Protein AF-A0A9N7RAR2-F1 (afdb_monomer)

Foldseek 3Di:
DQPDPVVCVVPPPDHDDDPVNQVVVCVVVVPPDGDDADPVVRRCVVVVVVVVVCCVVPPDDPPPPPPPPPPDDDDD

InterPro domains:
  IPR001806 Small GTPase [SM00174] (1-59)
  IPR003578 Small GTPase Rho [PTHR24072] (1-73)
  IPR027417 P-loop containing nucleoside triphosphate hydrolase [G3DSA:3.40.50.300] (1-72)
  IPR027417 P-loop containing nucleoside triphosphate hydrolase [SSF52540] (13-64)

pLDDT: mean 85.99, std 14.75, range [50.34, 98.12]

Organism: Striga hermonthica (NCBI:txid68872)

Sequence (76 aa):
LRDDKQFFLDHPGAVPITAAQGEELRKLIGAPSYIECSSKTQENVKAVFDAAIKVVLQPPKQKKKKGKAQKACSIL

Mean predicted aligned error: 9.41 Å

Radius of gyration: 21.04 Å; Cα contacts (8 Å, |Δi|>4): 31; chains: 1; bounding box: 60×22×55 Å

Secondary structure (DSSP, 8-state):
--S-HHHHHHSTT--PPPHHHHHHHHHHHT-S-----BTTTTBTHHHHHHHHHHHHHS------------------

Structure (mmCIF, N/CA/C/O backbone):
data_AF-A0A9N7RAR2-F1
#
_entry.id   AF-A0A9N7RAR2-F1
#
loop_
_atom_site.group_PDB
_atom_site.id
_atom_site.type_symbol
_atom_site.label_atom_id
_atom_site.label_alt_id
_atom_site.label_comp_id
_atom_site.label_asym_id
_atom_site.label_entity_id
_atom_site.label_seq_id
_atom_site.pdbx_PDB_ins_code
_atom_site.Cartn_x
_atom_site.Cartn_y
_atom_site.Cartn_z
_atom_site.occupancy
_atom_site.B_iso_or_equiv
_atom_site.auth_seq_id
_atom_site.auth_comp_id
_atom_site.auth_asym_id
_atom_site.auth_atom_id
_atom_site.pdbx_PDB_model_num
ATOM 1 N N . LEU A 1 1 ? 8.090 -10.599 -10.649 1.00 64.00 1 LEU A N 1
ATOM 2 C CA . LEU A 1 1 ? 6.644 -10.647 -10.369 1.00 64.00 1 LEU A CA 1
ATOM 3 C C . LEU A 1 1 ? 5.955 -9.273 -10.371 1.00 64.00 1 LEU A C 1
ATOM 5 O O . LEU A 1 1 ? 4.770 -9.244 -10.646 1.00 64.00 1 LEU A O 1
ATOM 9 N N . ARG A 1 2 ? 6.641 -8.133 -10.174 1.00 73.50 2 ARG A N 1
ATOM 10 C CA . ARG A 1 2 ? 6.104 -6.817 -10.602 1.00 73.50 2 ARG A CA 1
ATOM 11 C C . ARG A 1 2 ? 6.838 -6.253 -11.825 1.00 73.50 2 ARG A C 1
ATOM 13 O O . ARG A 1 2 ? 6.187 -5.787 -12.744 1.00 73.50 2 ARG A O 1
ATOM 20 N N . ASP A 1 3 ? 8.158 -6.446 -11.879 1.00 76.69 3 ASP A N 1
ATOM 21 C CA . ASP A 1 3 ? 9.031 -6.014 -12.992 1.00 76.69 3 ASP A CA 1
ATOM 22 C C . ASP A 1 3 ? 9.596 -7.184 -13.815 1.00 76.69 3 ASP A C 1
ATOM 24 O O . ASP A 1 3 ? 10.605 -7.066 -14.510 1.00 76.69 3 ASP A O 1
ATOM 28 N N . ASP A 1 4 ? 8.990 -8.364 -13.684 1.00 85.06 4 ASP A N 1
ATOM 29 C CA . ASP A 1 4 ? 9.469 -9.549 -14.389 1.00 85.06 4 ASP A CA 1
ATOM 30 C C . ASP A 1 4 ? 8.929 -9.559 -15.811 1.00 85.06 4 ASP A C 1
ATOM 32 O O . ASP A 1 4 ? 7.766 -9.876 -16.047 1.00 85.06 4 ASP A O 1
ATOM 36 N N . LYS A 1 5 ? 9.796 -9.179 -16.749 1.00 85.19 5 LYS A N 1
ATOM 37 C CA . LYS A 1 5 ? 9.457 -9.084 -18.168 1.00 85.19 5 LYS A CA 1
ATOM 38 C C . LYS A 1 5 ? 8.971 -10.414 -18.735 1.00 85.19 5 LYS A C 1
ATOM 40 O O . LYS A 1 5 ? 8.051 -10.395 -19.541 1.00 85.19 5 LYS A O 1
ATOM 45 N N . GLN A 1 6 ? 9.547 -11.539 -18.304 1.00 89.56 6 GLN A N 1
ATOM 46 C CA . GLN A 1 6 ? 9.168 -12.851 -18.825 1.00 89.56 6 GLN A CA 1
ATOM 47 C C . GLN A 1 6 ? 7.720 -13.172 -18.459 1.00 89.56 6 GLN A C 1
ATOM 49 O O . GLN A 1 6 ? 6.936 -13.564 -19.315 1.00 89.56 6 GLN A O 1
ATOM 54 N N . PHE A 1 7 ? 7.331 -12.875 -17.218 1.00 88.56 7 PHE A N 1
ATOM 55 C CA . PHE A 1 7 ? 5.959 -13.073 -16.764 1.00 88.56 7 PHE A CA 1
ATOM 56 C C . PHE A 1 7 ? 4.934 -12.327 -17.636 1.00 88.56 7 PHE A C 1
ATOM 58 O O . PHE A 1 7 ? 3.907 -12.900 -17.979 1.00 88.56 7 PHE A O 1
ATOM 65 N N . PHE A 1 8 ? 5.200 -11.079 -18.035 1.00 89.50 8 PHE A N 1
ATOM 66 C CA . PHE A 1 8 ? 4.265 -10.320 -18.881 1.00 89.50 8 PHE A CA 1
ATOM 67 C C . PHE A 1 8 ? 4.227 -10.792 -20.336 1.00 89.50 8 PHE A C 1
ATOM 69 O O . PHE A 1 8 ? 3.199 -10.636 -20.992 1.00 89.50 8 PHE A O 1
ATOM 76 N N . LEU A 1 9 ? 5.320 -11.369 -20.842 1.00 90.44 9 LEU A N 1
ATOM 77 C CA . LEU A 1 9 ? 5.332 -12.000 -22.164 1.00 90.44 9 LEU A CA 1
ATOM 78 C C . LEU A 1 9 ? 4.466 -13.263 -22.170 1.00 90.44 9 LEU A C 1
ATOM 80 O O . LEU A 1 9 ? 3.686 -13.465 -23.096 1.00 90.44 9 LEU A O 1
ATOM 84 N N . ASP A 1 10 ? 4.560 -14.062 -21.107 1.00 93.62 10 ASP A N 1
ATOM 85 C CA . ASP A 1 10 ? 3.797 -15.304 -20.962 1.00 93.62 10 ASP A CA 1
ATOM 86 C C . ASP A 1 10 ? 2.311 -15.045 -20.630 1.00 93.62 10 ASP A C 1
ATOM 88 O O . ASP A 1 10 ? 1.464 -15.910 -20.850 1.00 93.62 10 ASP A O 1
ATOM 92 N N . HIS A 1 11 ? 1.973 -13.844 -20.138 1.00 90.31 11 HIS A N 1
ATOM 93 C CA . HIS A 1 11 ? 0.614 -13.451 -19.740 1.00 90.31 11 HIS A CA 1
ATOM 94 C C . HIS A 1 11 ? 0.195 -12.112 -20.383 1.00 90.31 11 HIS A C 1
ATOM 96 O O . HIS A 1 11 ? 0.183 -11.069 -19.716 1.00 90.31 11 HIS A O 1
ATOM 102 N N . PRO A 1 12 ? -0.190 -12.118 -21.674 1.00 88.88 12 PRO A N 1
ATOM 103 C CA . PRO A 1 12 ? -0.614 -10.913 -22.379 1.00 88.88 12 PRO A CA 1
ATOM 104 C C . PRO A 1 12 ? -1.816 -10.245 -21.698 1.00 88.88 12 PRO A C 1
ATOM 106 O O . PRO A 1 12 ? -2.826 -10.885 -21.415 1.00 88.88 12 PRO A O 1
ATOM 109 N N . GLY A 1 13 ? -1.713 -8.939 -21.442 1.00 87.19 13 GLY A N 1
ATOM 110 C CA . GLY A 1 13 ? -2.765 -8.150 -20.790 1.00 87.19 13 GLY A CA 1
ATOM 111 C C . GLY A 1 13 ? -2.709 -8.134 -19.259 1.00 87.19 13 GLY A C 1
ATOM 112 O O . GLY A 1 13 ? -3.450 -7.370 -18.640 1.00 87.19 13 GLY A O 1
ATOM 113 N N . ALA A 1 14 ? -1.816 -8.906 -18.631 1.00 90.81 14 ALA A N 1
ATOM 114 C CA . ALA A 1 14 ? -1.551 -8.761 -17.205 1.00 90.81 14 ALA A CA 1
ATOM 115 C C . ALA A 1 14 ? -0.897 -7.399 -16.923 1.00 90.81 14 ALA A C 1
ATOM 117 O O . ALA A 1 14 ? 0.089 -7.024 -17.556 1.00 90.81 14 ALA A O 1
ATOM 118 N N . VAL A 1 15 ? -1.432 -6.668 -15.945 1.00 89.88 15 VAL A N 1
ATOM 119 C CA . VAL A 1 15 ? -0.892 -5.377 -15.502 1.00 89.88 15 VAL A CA 1
ATOM 120 C C . VAL A 1 15 ? -0.635 -5.402 -13.994 1.00 89.88 15 VAL A C 1
ATOM 122 O O . VAL A 1 15 ? -1.448 -5.953 -13.247 1.00 89.88 15 VAL A O 1
ATOM 125 N N . PRO A 1 16 ? 0.480 -4.823 -13.510 1.00 91.25 16 PRO A N 1
ATOM 126 C CA . PRO A 1 16 ? 0.717 -4.682 -12.081 1.00 91.25 16 PRO A CA 1
ATOM 127 C C . PRO A 1 16 ? -0.389 -3.886 -11.387 1.00 91.25 16 PRO A C 1
ATOM 129 O O . PRO A 1 16 ? -0.848 -2.867 -11.902 1.00 91.25 16 PRO A O 1
ATOM 132 N N . ILE A 1 17 ? -0.741 -4.293 -10.166 1.00 93.00 17 ILE A N 1
ATOM 133 C CA . ILE A 1 17 ?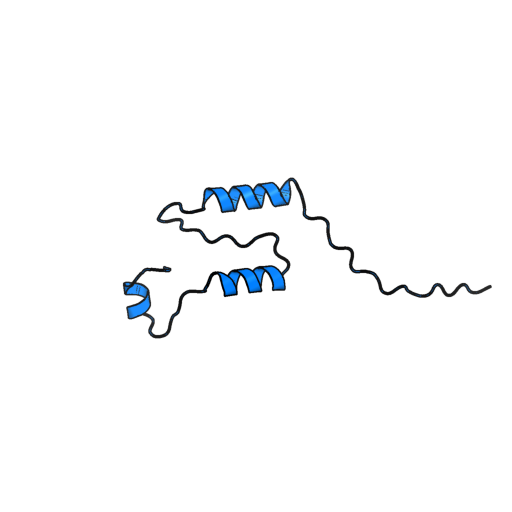 -1.557 -3.457 -9.282 1.00 93.00 17 ILE A CA 1
ATOM 134 C C . ILE A 1 17 ? -0.774 -2.187 -8.952 1.00 93.00 17 ILE A C 1
ATOM 136 O O . ILE A 1 17 ? 0.405 -2.244 -8.589 1.00 93.00 17 ILE A O 1
ATOM 140 N N . THR A 1 18 ? -1.427 -1.038 -9.084 1.00 94.88 18 THR A N 1
ATOM 141 C CA . THR A 1 18 ? -0.852 0.259 -8.721 1.00 94.88 18 THR A CA 1
ATOM 142 C C . THR A 1 18 ? -0.938 0.487 -7.213 1.00 94.88 18 THR A C 1
ATOM 144 O O . THR A 1 18 ? -1.859 0.009 -6.546 1.00 94.88 18 THR A O 1
ATOM 147 N N . ALA A 1 19 ? -0.023 1.292 -6.672 1.00 95.19 19 ALA A N 1
ATOM 148 C CA . ALA A 1 19 ? -0.067 1.675 -5.262 1.00 95.19 19 ALA A CA 1
ATOM 149 C C . ALA A 1 19 ? -1.394 2.363 -4.887 1.00 95.19 19 ALA A C 1
ATOM 151 O O . ALA A 1 19 ? -1.928 2.134 -3.806 1.00 95.19 19 ALA A O 1
ATOM 152 N N . ALA A 1 20 ? -1.969 3.152 -5.803 1.00 97.25 20 ALA A N 1
ATOM 153 C CA . ALA A 1 20 ? -3.259 3.809 -5.599 1.00 97.25 20 ALA A CA 1
ATOM 154 C C . ALA A 1 20 ? -4.409 2.803 -5.423 1.00 97.25 20 ALA A C 1
ATOM 156 O O . ALA A 1 20 ? -5.215 2.963 -4.509 1.00 97.25 20 ALA A O 1
ATOM 157 N N . GLN A 1 21 ? -4.449 1.746 -6.243 1.00 97.56 21 GLN A N 1
ATOM 158 C CA . GLN A 1 21 ? -5.444 0.673 -6.115 1.00 97.56 21 GLN A CA 1
ATOM 159 C C . GLN A 1 21 ? -5.293 -0.083 -4.788 1.00 97.56 21 GLN A C 1
ATOM 161 O O . GLN A 1 21 ? -6.286 -0.377 -4.123 1.00 97.56 21 GLN A O 1
ATOM 166 N N . GLY A 1 22 ? -4.057 -0.366 -4.364 1.00 97.44 22 GLY A N 1
ATOM 167 C CA . GLY A 1 22 ? -3.797 -0.998 -3.068 1.00 97.44 22 GLY A CA 1
ATOM 168 C C . GLY A 1 22 ? -4.227 -0.128 -1.880 1.00 97.44 22 GLY A C 1
ATOM 169 O O . GLY A 1 22 ? -4.876 -0.602 -0.944 1.00 97.44 22 GLY A O 1
ATOM 170 N N . GLU A 1 23 ? -3.944 1.173 -1.948 1.00 97.94 23 GLU A N 1
ATOM 171 C CA . GLU A 1 23 ? -4.364 2.159 -0.950 1.00 97.94 23 GLU A CA 1
ATOM 172 C C . GLU A 1 23 ? -5.885 2.331 -0.874 1.00 97.94 23 GLU A C 1
ATOM 174 O O . GLU A 1 23 ? -6.448 2.475 0.218 1.00 97.94 23 GLU A O 1
ATOM 179 N N . GLU A 1 24 ? -6.562 2.315 -2.021 1.00 98.06 24 GLU A N 1
ATOM 180 C CA . GLU A 1 24 ? -8.020 2.332 -2.104 1.00 98.06 24 GLU A CA 1
ATOM 181 C C . GLU A 1 24 ? -8.622 1.090 -1.440 1.00 98.06 24 GLU A C 1
ATOM 183 O O . GLU A 1 24 ? -9.482 1.217 -0.562 1.00 98.06 24 GLU A O 1
ATOM 188 N N . LEU A 1 25 ? -8.111 -0.100 -1.766 1.00 97.31 25 LEU A N 1
ATOM 189 C CA . LEU A 1 25 ? -8.577 -1.350 -1.173 1.00 97.31 25 LEU A CA 1
ATOM 190 C C . LEU A 1 25 ? -8.368 -1.375 0.346 1.00 97.31 25 LEU A C 1
ATOM 192 O O . LEU A 1 25 ? -9.277 -1.762 1.082 1.00 97.31 25 LEU A O 1
ATOM 196 N N . ARG A 1 26 ? -7.218 -0.897 0.840 1.00 97.19 26 ARG A N 1
ATOM 197 C CA . ARG A 1 26 ? -6.959 -0.759 2.283 1.00 97.19 26 ARG A CA 1
ATOM 198 C C . ARG A 1 26 ? -8.049 0.058 2.972 1.00 97.19 26 ARG A C 1
ATOM 200 O O . ARG A 1 26 ? -8.540 -0.347 4.027 1.00 97.19 26 ARG A O 1
ATOM 207 N N . LYS A 1 27 ? -8.431 1.201 2.389 1.00 96.12 27 LYS A N 1
ATOM 208 C CA . LYS A 1 27 ? -9.500 2.054 2.933 1.00 96.12 27 LYS A CA 1
ATOM 209 C C . LYS A 1 27 ? -10.844 1.331 2.913 1.00 96.12 27 LYS A C 1
ATOM 211 O O . LYS A 1 27 ? -11.565 1.406 3.905 1.00 96.12 27 LYS A O 1
ATOM 216 N N . LEU A 1 28 ? -11.153 0.629 1.821 1.00 96.50 28 LEU A N 1
ATOM 217 C CA . LEU A 1 28 ? -12.414 -0.088 1.636 1.00 96.50 28 LEU A CA 1
ATOM 218 C C . LEU A 1 28 ? -12.630 -1.165 2.707 1.00 96.50 28 LEU A C 1
ATOM 220 O O . LEU A 1 28 ? -13.707 -1.241 3.293 1.00 96.50 28 LEU A O 1
ATOM 224 N N . ILE A 1 29 ? -11.600 -1.961 3.003 1.00 95.75 29 ILE A N 1
ATOM 225 C CA . ILE A 1 29 ? -11.685 -3.044 3.998 1.00 95.75 29 ILE A CA 1
ATOM 226 C C . ILE A 1 29 ? -11.398 -2.575 5.432 1.00 95.75 29 ILE A C 1
ATOM 228 O O . ILE A 1 29 ? -11.513 -3.354 6.375 1.00 95.75 29 ILE A O 1
ATOM 232 N N . GLY A 1 30 ? -11.009 -1.309 5.616 1.00 92.75 30 GLY A N 1
ATOM 233 C CA . GLY A 1 30 ? -10.652 -0.756 6.922 1.00 92.75 30 GLY A CA 1
ATOM 234 C C . GLY A 1 30 ? -9.352 -1.322 7.502 1.00 92.75 30 GLY A C 1
ATOM 235 O O . GLY A 1 30 ? -9.208 -1.382 8.724 1.00 92.75 30 GLY A O 1
ATOM 236 N N . ALA A 1 31 ? -8.415 -1.740 6.648 1.00 94.38 31 ALA A N 1
ATOM 237 C CA . ALA A 1 31 ? -7.119 -2.245 7.083 1.00 94.38 31 ALA A CA 1
ATOM 238 C C . ALA A 1 31 ? -6.247 -1.121 7.683 1.00 94.38 31 ALA A C 1
ATOM 240 O O . ALA A 1 31 ? -6.339 0.037 7.260 1.00 94.38 31 ALA A O 1
ATOM 241 N N . PRO A 1 32 ? -5.373 -1.439 8.656 1.00 93.06 32 PRO A N 1
ATOM 242 C CA . PRO A 1 32 ? -4.549 -0.438 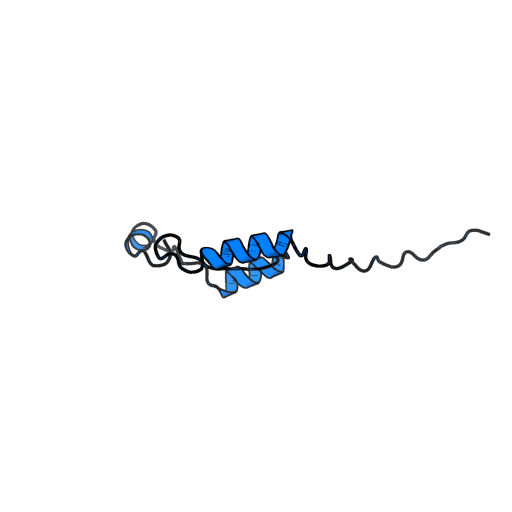9.333 1.00 93.06 32 PRO A CA 1
ATOM 243 C C . PRO A 1 32 ? -3.498 0.201 8.411 1.00 93.06 32 PRO A C 1
ATOM 245 O O . PRO A 1 32 ? -3.222 1.396 8.525 1.00 93.06 32 PRO A O 1
ATOM 248 N N . SER A 1 33 ? -2.931 -0.562 7.477 1.00 94.75 33 SER A N 1
ATOM 249 C CA . SER A 1 33 ? -1.884 -0.106 6.560 1.00 94.75 33 SER A CA 1
ATOM 250 C C . SER A 1 33 ? -1.902 -0.898 5.252 1.00 94.75 33 SER A C 1
ATOM 252 O O . SER A 1 33 ? -2.427 -2.007 5.187 1.00 94.75 33 SER A O 1
ATOM 254 N N . TYR A 1 34 ? -1.332 -0.294 4.212 1.00 97.56 34 TYR A N 1
ATOM 255 C CA . TYR A 1 34 ? -0.944 -0.931 2.958 1.00 97.56 34 TYR A CA 1
ATOM 256 C C . TYR A 1 34 ? 0.561 -0.714 2.820 1.00 97.56 34 TYR A C 1
ATOM 258 O O . TYR A 1 34 ? 1.042 0.391 3.066 1.00 97.56 34 TYR A O 1
ATOM 266 N N . ILE A 1 35 ? 1.309 -1.777 2.532 1.00 97.38 35 ILE A N 1
ATOM 267 C CA . ILE A 1 35 ? 2.769 -1.734 2.421 1.00 97.38 35 ILE A CA 1
ATOM 268 C C . ILE A 1 35 ? 3.159 -2.629 1.249 1.00 97.38 35 ILE A C 1
ATOM 270 O O . ILE A 1 35 ? 2.899 -3.831 1.279 1.00 97.38 35 ILE A O 1
ATOM 274 N N . GLU A 1 36 ? 3.782 -2.047 0.226 1.00 95.56 36 GLU A N 1
ATOM 275 C CA . GLU A 1 36 ? 4.397 -2.803 -0.867 1.00 95.56 36 GLU A CA 1
ATOM 276 C C . GLU A 1 36 ? 5.772 -3.303 -0.425 1.00 95.56 36 GLU A C 1
ATOM 278 O O . GLU A 1 36 ? 6.541 -2.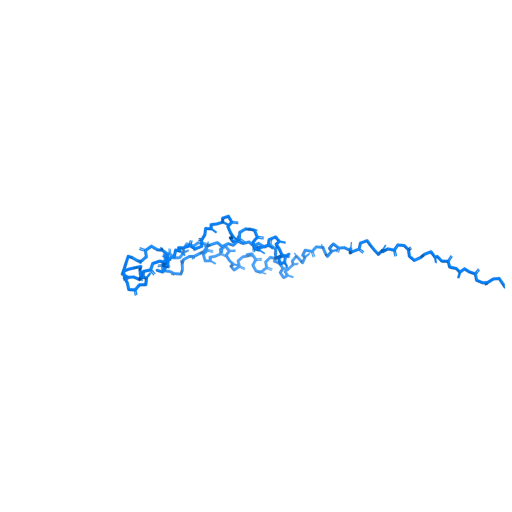549 0.174 1.00 95.56 36 GLU A O 1
ATOM 283 N N . CYS A 1 37 ? 6.086 -4.568 -0.700 1.00 95.50 37 CYS A N 1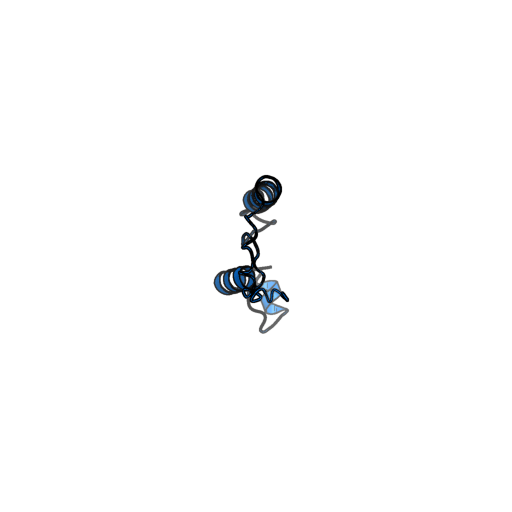
ATOM 284 C CA . CYS A 1 37 ? 7.377 -5.159 -0.364 1.00 95.50 37 CYS A CA 1
ATOM 285 C C . CYS A 1 37 ? 7.872 -6.104 -1.465 1.00 95.50 37 CYS A C 1
ATOM 287 O O . CYS A 1 37 ? 7.099 -6.607 -2.282 1.00 95.50 37 CYS A O 1
ATOM 289 N N . SER A 1 38 ? 9.180 -6.363 -1.468 1.00 93.75 38 SER A N 1
ATOM 290 C CA . SER A 1 38 ? 9.821 -7.327 -2.362 1.00 93.75 38 SER A CA 1
ATOM 291 C C . SER A 1 38 ? 10.727 -8.241 -1.553 1.00 93.75 38 SER A C 1
ATOM 293 O O . SER A 1 38 ? 11.799 -7.844 -1.101 1.00 93.75 38 SER A O 1
ATOM 295 N N . SER A 1 39 ? 10.334 -9.508 -1.414 1.00 92.75 39 SER A N 1
ATOM 296 C CA . SER A 1 39 ? 11.164 -10.524 -0.755 1.00 92.75 39 SER A CA 1
ATOM 297 C C . SER A 1 39 ? 12.483 -10.772 -1.495 1.00 92.75 39 SER A C 1
ATOM 299 O O . SER A 1 39 ? 13.471 -11.148 -0.875 1.00 92.75 39 SER A O 1
ATOM 301 N N . LYS A 1 40 ? 12.520 -10.531 -2.815 1.00 91.44 40 LYS A N 1
ATOM 302 C CA . LYS A 1 40 ? 13.719 -10.723 -3.645 1.00 91.44 40 LYS A CA 1
ATOM 303 C C . LYS A 1 40 ? 14.802 -9.689 -3.337 1.00 91.44 40 LYS A C 1
ATOM 305 O O . LYS A 1 40 ? 15.973 -10.038 -3.278 1.00 91.44 40 LYS A O 1
ATOM 310 N N . THR A 1 41 ? 14.409 -8.428 -3.166 1.00 92.62 41 THR A N 1
ATOM 311 C CA . THR A 1 41 ? 15.328 -7.306 -2.898 1.00 92.62 41 THR A CA 1
ATOM 312 C C . THR A 1 41 ? 15.357 -6.903 -1.425 1.00 92.62 41 THR A C 1
ATOM 314 O O . THR A 1 41 ? 16.078 -5.981 -1.064 1.00 92.62 41 THR A O 1
ATOM 317 N N . GLN A 1 42 ? 14.583 -7.587 -0.577 1.00 95.06 42 GLN A N 1
ATOM 318 C CA . GLN A 1 42 ? 14.346 -7.251 0.832 1.00 95.06 42 GLN A CA 1
ATOM 319 C C . GLN A 1 42 ? 13.716 -5.863 1.052 1.00 95.06 42 GLN A C 1
ATOM 321 O O . GLN A 1 42 ? 13.698 -5.349 2.172 1.00 95.06 42 GLN A O 1
ATOM 326 N N . GLU A 1 43 ? 13.144 -5.263 0.008 1.00 95.62 43 GLU A N 1
ATOM 327 C CA . GLU A 1 43 ? 12.490 -3.961 0.102 1.00 95.62 43 GLU A CA 1
ATOM 328 C C . GLU A 1 43 ? 11.264 -4.047 1.018 1.00 95.62 43 GLU A C 1
ATOM 330 O O . GLU A 1 43 ? 10.397 -4.905 0.832 1.00 95.62 43 GLU A O 1
ATOM 335 N N . ASN A 1 44 ? 11.209 -3.162 2.018 1.00 96.81 44 ASN A N 1
ATOM 336 C CA . ASN A 1 44 ? 10.121 -3.013 2.993 1.00 96.81 44 ASN A CA 1
ATOM 33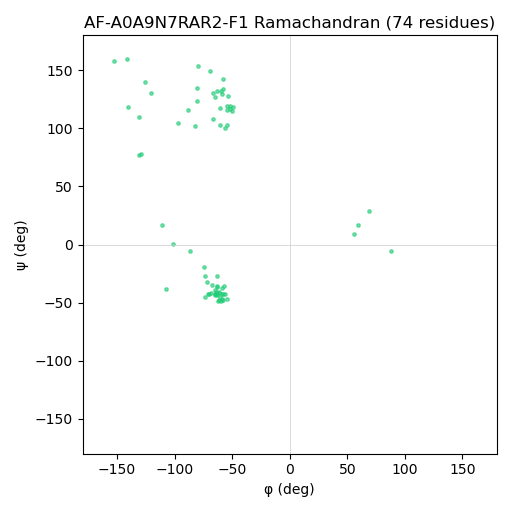7 C C . ASN A 1 44 ? 9.745 -4.269 3.797 1.00 96.81 44 ASN A C 1
ATOM 339 O O . ASN A 1 44 ? 8.775 -4.232 4.553 1.00 96.81 44 ASN A O 1
ATOM 343 N N . VAL A 1 45 ? 10.520 -5.356 3.725 1.00 97.81 45 VAL A N 1
ATOM 344 C CA . VAL A 1 45 ? 10.222 -6.598 4.458 1.00 97.81 45 VAL A CA 1
ATOM 345 C C . VAL A 1 45 ? 10.148 -6.330 5.961 1.00 97.81 45 VAL A C 1
ATOM 347 O O . VAL A 1 45 ? 9.158 -6.677 6.601 1.00 97.81 45 VAL A O 1
ATOM 350 N N . LYS A 1 46 ? 11.128 -5.609 6.521 1.00 97.81 46 LYS A N 1
ATOM 351 C CA . LYS A 1 46 ? 11.102 -5.200 7.934 1.00 97.81 46 LYS A CA 1
ATOM 352 C C . LYS A 1 46 ? 9.872 -4.346 8.269 1.00 97.81 46 LYS A C 1
ATOM 354 O O . LYS A 1 46 ? 9.245 -4.567 9.299 1.00 97.81 46 LYS A O 1
ATOM 359 N N . ALA A 1 47 ? 9.508 -3.404 7.398 1.00 98.06 47 ALA A N 1
ATOM 360 C CA . ALA A 1 47 ? 8.378 -2.505 7.624 1.00 98.06 47 ALA A CA 1
ATOM 361 C C . ALA A 1 47 ? 7.040 -3.259 7.708 1.00 98.06 47 ALA A C 1
ATOM 363 O O . ALA A 1 47 ? 6.200 -2.910 8.537 1.00 98.06 47 ALA A O 1
ATOM 364 N N . VAL A 1 48 ? 6.862 -4.319 6.9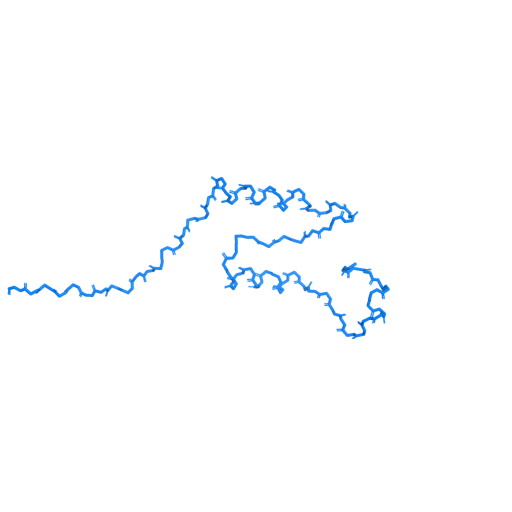08 1.00 97.94 48 VAL A N 1
ATOM 365 C CA . VAL A 1 48 ? 5.682 -5.198 6.983 1.00 97.94 48 VAL A CA 1
ATOM 366 C C . VAL A 1 48 ? 5.563 -5.834 8.370 1.00 97.94 48 VAL A C 1
ATOM 368 O O . VAL A 1 48 ? 4.499 -5.768 8.989 1.00 97.94 48 VAL A O 1
ATOM 371 N N . PHE A 1 49 ? 6.655 -6.400 8.893 1.00 98.12 49 PHE A N 1
ATOM 372 C CA . PHE A 1 49 ? 6.648 -7.043 10.210 1.00 98.12 49 PHE A CA 1
ATOM 373 C C . PHE A 1 49 ? 6.523 -6.039 11.360 1.00 98.12 49 PHE A C 1
ATOM 375 O O . PHE A 1 49 ? 5.724 -6.258 12.269 1.00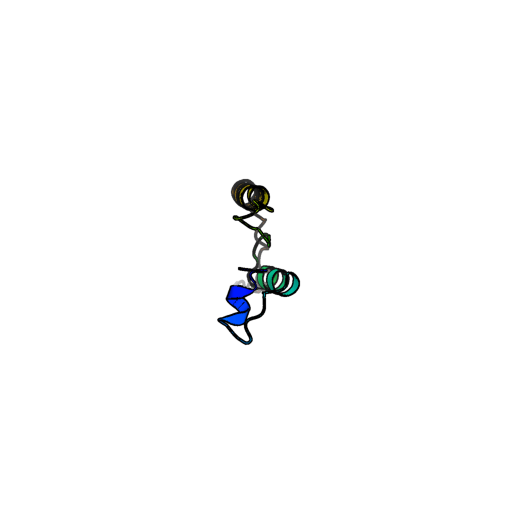 98.12 49 PHE A O 1
ATOM 382 N N . ASP A 1 50 ? 7.234 -4.911 11.303 1.00 98.00 50 ASP A N 1
ATOM 383 C CA . ASP A 1 50 ? 7.119 -3.844 12.302 1.00 98.00 50 ASP A CA 1
ATOM 384 C C . ASP A 1 50 ? 5.674 -3.322 12.395 1.00 98.00 50 ASP A C 1
ATOM 386 O O . ASP A 1 50 ? 5.146 -3.123 13.493 1.00 98.00 50 ASP A O 1
ATOM 390 N N . ALA A 1 51 ? 5.008 -3.124 11.251 1.00 96.62 51 ALA A N 1
ATOM 391 C CA . ALA A 1 51 ? 3.623 -2.670 11.209 1.00 96.62 51 ALA A CA 1
ATOM 392 C C . ALA A 1 51 ? 2.664 -3.701 11.818 1.00 96.62 51 ALA A C 1
ATOM 394 O O . ALA A 1 51 ? 1.798 -3.330 12.612 1.00 96.62 51 ALA A O 1
ATOM 395 N N . ALA A 1 52 ? 2.842 -4.988 11.505 1.00 96.50 52 ALA A N 1
ATOM 396 C CA . ALA A 1 52 ? 2.033 -6.061 12.077 1.00 96.50 52 ALA A CA 1
ATOM 397 C C . ALA A 1 52 ? 2.189 -6.138 13.605 1.00 96.50 52 ALA A C 1
ATOM 399 O O . ALA A 1 52 ? 1.192 -6.145 14.328 1.00 96.50 52 ALA A O 1
ATOM 400 N N . ILE A 1 53 ? 3.430 -6.106 14.104 1.00 97.50 53 ILE A N 1
ATOM 401 C CA . ILE A 1 53 ? 3.726 -6.095 15.543 1.00 97.50 53 ILE A CA 1
ATOM 402 C C . ILE A 1 53 ? 3.069 -4.881 16.206 1.00 97.50 53 ILE A C 1
ATOM 404 O O . ILE A 1 53 ? 2.387 -5.015 17.223 1.00 97.50 53 ILE A O 1
ATOM 408 N N . LYS A 1 54 ? 3.214 -3.691 15.611 1.00 95.56 54 LYS A N 1
ATOM 409 C CA . LYS A 1 54 ? 2.644 -2.457 16.157 1.00 95.56 54 LYS A CA 1
ATOM 410 C C . LYS A 1 54 ? 1.120 -2.504 16.243 1.00 95.56 54 LYS A C 1
ATOM 412 O O . LYS A 1 54 ? 0.575 -2.050 17.241 1.00 95.56 54 LYS A O 1
ATOM 417 N N . VAL A 1 55 ? 0.437 -3.058 15.242 1.00 95.19 55 VAL A N 1
ATOM 418 C CA . VAL A 1 55 ? -1.030 -3.199 15.253 1.00 95.19 55 VAL A CA 1
ATOM 419 C C . VAL A 1 55 ? -1.495 -4.110 16.387 1.00 95.19 55 VAL A C 1
ATOM 421 O O . VAL A 1 55 ? -2.529 -3.841 16.992 1.00 95.19 55 VAL A O 1
ATOM 424 N N . VAL A 1 56 ? -0.733 -5.158 16.704 1.00 95.25 56 VAL A N 1
ATOM 425 C CA . VAL A 1 56 ? -1.057 -6.065 17.814 1.00 95.25 56 VAL A CA 1
ATOM 426 C C . VAL A 1 56 ? -0.791 -5.402 19.168 1.00 95.25 56 VAL A C 1
ATOM 428 O O . VAL A 1 56 ? -1.637 -5.469 20.056 1.00 95.25 56 VAL A O 1
ATOM 431 N N . LEU A 1 57 ? 0.353 -4.728 19.327 1.00 96.19 57 LEU A N 1
ATOM 432 C CA . LEU A 1 57 ? 0.723 -4.059 20.582 1.00 96.19 57 LEU A CA 1
ATOM 433 C C . LEU A 1 57 ? -0.108 -2.800 20.862 1.00 96.19 57 LEU A C 1
ATOM 435 O O . LEU A 1 57 ? -0.351 -2.451 22.015 1.00 96.19 57 LEU A O 1
ATOM 439 N N . GLN A 1 58 ? -0.527 -2.097 19.812 1.00 91.75 58 GLN A N 1
ATOM 440 C CA . GLN A 1 58 ? -1.312 -0.868 19.879 1.00 91.75 58 GLN A CA 1
ATOM 441 C C . GLN A 1 58 ? -2.507 -0.975 18.924 1.00 91.75 58 GLN A C 1
ATOM 443 O O . GLN A 1 58 ? -2.489 -0.385 17.837 1.00 91.75 58 GLN A O 1
ATOM 448 N N . PRO A 1 59 ? -3.562 -1.713 19.318 1.00 87.88 59 PRO A N 1
ATOM 449 C CA . PRO A 1 59 ? -4.728 -1.898 18.473 1.00 87.88 59 PRO A CA 1
ATOM 450 C C . PRO A 1 59 ? -5.356 -0.551 18.098 1.00 87.88 59 PRO A C 1
ATOM 452 O O . PRO A 1 59 ? -5.553 0.305 18.973 1.00 87.88 59 PRO A O 1
ATOM 455 N N . PRO A 1 60 ? -5.708 -0.329 16.818 1.00 83.81 60 PRO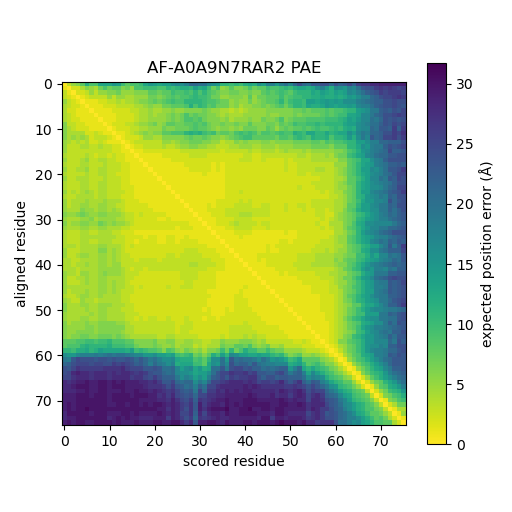 A N 1
ATOM 456 C CA . PRO A 1 60 ? -6.405 0.883 16.428 1.00 83.81 60 PRO A CA 1
ATOM 457 C C . PRO A 1 60 ? -7.733 0.961 17.184 1.00 83.81 60 PRO A C 1
ATOM 459 O O . PRO A 1 60 ? -8.496 -0.006 17.235 1.00 83.81 60 PRO A O 1
ATOM 462 N N . LYS A 1 61 ? -8.022 2.129 17.777 1.00 78.12 61 LYS A N 1
ATOM 463 C CA . LYS A 1 61 ? -9.300 2.370 18.457 1.00 78.12 61 LYS A CA 1
ATOM 464 C C . LYS A 1 61 ? -10.423 2.065 17.472 1.00 78.12 61 LYS A C 1
ATOM 466 O O . LYS A 1 61 ? -10.557 2.754 16.458 1.00 78.12 61 LYS A O 1
ATOM 471 N N . GLN A 1 62 ? -11.224 1.044 17.773 1.00 68.88 62 GLN A N 1
ATOM 472 C CA . GLN A 1 62 ? -12.398 0.728 16.975 1.00 68.88 62 GLN A CA 1
ATOM 473 C C . GLN A 1 62 ? -13.249 1.994 16.895 1.00 68.88 62 GLN A C 1
ATOM 475 O O . GLN A 1 62 ? -13.676 2.535 17.920 1.00 68.88 62 GLN A O 1
ATOM 480 N N . LYS A 1 63 ? -13.467 2.506 15.678 1.00 63.22 63 LYS A N 1
ATOM 481 C CA . LYS A 1 63 ? -14.438 3.577 15.471 1.00 63.22 63 LYS A CA 1
ATOM 482 C C . LYS A 1 63 ? -15.780 3.006 15.914 1.00 63.22 63 LYS A C 1
ATOM 484 O O . LYS A 1 63 ? -16.362 2.196 15.195 1.00 63.22 63 LYS A O 1
ATOM 489 N N . LYS A 1 64 ? -16.248 3.386 17.111 1.00 60.09 64 LYS A N 1
ATOM 490 C CA . LYS A 1 64 ? -17.608 3.075 17.558 1.00 60.09 64 LYS A CA 1
ATOM 491 C C . LYS A 1 64 ? -18.526 3.519 16.424 1.00 60.09 64 LYS A C 1
ATOM 493 O O . LYS A 1 64 ? -18.576 4.712 16.118 1.00 60.09 64 LYS A O 1
ATOM 498 N N . LYS A 1 65 ? -19.220 2.577 15.772 1.00 62.09 65 LYS A N 1
ATOM 499 C CA . LYS A 1 65 ? -20.361 2.935 14.925 1.00 62.09 65 LYS A CA 1
ATOM 500 C C . LYS A 1 65 ? -21.240 3.799 15.823 1.00 62.09 65 LYS A C 1
ATOM 502 O O . LYS A 1 65 ? -21.619 3.336 16.897 1.00 62.09 65 LYS A O 1
ATOM 507 N N . LYS A 1 66 ? -21.486 5.063 15.452 1.00 58.25 66 LYS A N 1
ATOM 508 C CA . LYS A 1 66 ? -22.498 5.879 16.129 1.00 58.25 66 LYS A CA 1
ATOM 509 C C . LYS A 1 66 ? -23.788 5.074 16.018 1.00 58.25 66 LYS A C 1
ATOM 511 O O . LYS A 1 66 ? -24.366 5.000 14.935 1.00 58.25 66 LYS A O 1
ATOM 516 N N . GLY A 1 67 ? -24.155 4.375 17.092 1.00 51.97 67 GLY A N 1
ATOM 517 C CA . GLY A 1 67 ? -25.427 3.682 17.167 1.00 51.97 67 GLY A CA 1
ATOM 518 C C . GLY A 1 67 ? -26.485 4.721 16.850 1.00 51.97 67 GLY A C 1
ATOM 519 O O . GLY A 1 67 ? -26.453 5.815 17.417 1.00 51.97 67 GLY A O 1
ATOM 520 N N . LYS A 1 68 ? -27.364 4.425 15.888 1.00 58.34 68 LYS A N 1
ATOM 521 C CA . LYS A 1 68 ? -28.590 5.205 15.726 1.00 58.34 68 LYS A CA 1
ATOM 522 C C . LYS A 1 68 ? -29.197 5.283 17.122 1.00 58.34 68 LYS A C 1
ATOM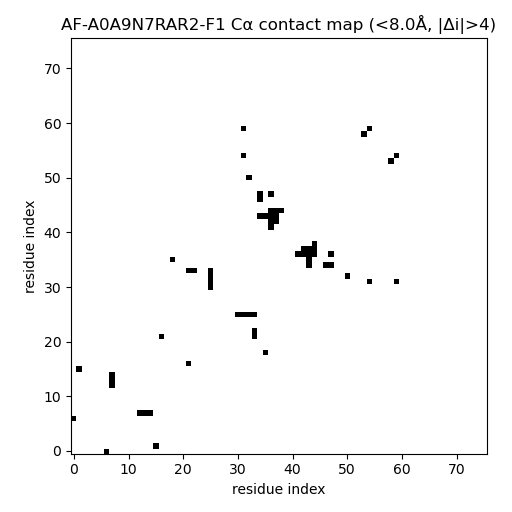 524 O O . LYS A 1 68 ? -29.426 4.234 17.717 1.00 58.34 68 LYS A O 1
ATOM 529 N N . ALA A 1 69 ? -29.343 6.491 17.662 1.00 58.16 69 ALA A N 1
ATOM 530 C CA . ALA A 1 69 ? -29.948 6.696 18.966 1.00 58.16 69 ALA A CA 1
ATOM 531 C C . ALA A 1 69 ? -31.322 6.015 18.940 1.00 58.16 69 ALA A C 1
ATOM 533 O O . ALA A 1 69 ? -32.249 6.512 18.299 1.00 58.16 69 ALA A O 1
ATOM 534 N N . GLN A 1 70 ? -31.435 4.832 19.547 1.00 60.31 70 GLN A N 1
ATOM 535 C CA . GLN A 1 70 ? -32.731 4.235 19.807 1.00 60.31 70 GLN A CA 1
ATOM 536 C C . GLN A 1 70 ? -33.370 5.162 20.831 1.00 60.31 70 GLN A C 1
ATOM 538 O O . GLN A 1 70 ? -32.888 5.276 21.956 1.00 60.31 70 GLN A O 1
ATOM 543 N N . LYS A 1 71 ? -34.376 5.922 20.388 1.00 59.34 71 LYS A N 1
ATOM 544 C CA . LYS A 1 71 ? -35.187 6.758 21.267 1.00 59.34 71 LYS A CA 1
ATOM 545 C C . LYS A 1 71 ? -35.680 5.859 22.400 1.00 59.34 71 LYS A C 1
ATOM 547 O O . LYS A 1 71 ? -36.375 4.881 22.135 1.00 59.34 71 LYS A O 1
ATOM 552 N N . ALA A 1 72 ? -35.265 6.155 23.628 1.00 58.47 72 ALA A N 1
ATOM 553 C CA . ALA A 1 72 ? -35.774 5.479 24.806 1.00 58.47 72 ALA A CA 1
ATOM 554 C C . ALA A 1 72 ? -37.287 5.728 24.869 1.00 58.47 72 ALA A C 1
ATOM 556 O O . ALA A 1 72 ? -37.723 6.875 24.940 1.00 58.47 72 ALA A O 1
ATOM 557 N N . CYS A 1 73 ? -38.080 4.664 24.775 1.00 50.34 73 CYS A N 1
ATOM 558 C CA . CYS A 1 73 ? -39.493 4.695 25.116 1.00 50.34 73 CYS A CA 1
ATOM 559 C C . CYS A 1 73 ? -39.587 4.169 26.549 1.00 50.34 73 CYS A C 1
ATOM 561 O O . CYS A 1 73 ? -39.375 2.982 26.785 1.00 50.34 73 CYS A O 1
ATOM 563 N N . SER A 1 74 ? -39.799 5.066 27.509 1.00 68.12 74 SER A N 1
ATOM 564 C CA . SER A 1 74 ? -40.157 4.703 28.878 1.00 68.12 74 SER A CA 1
ATOM 565 C C . SER A 1 74 ? -41.675 4.589 28.952 1.00 68.12 74 SER A C 1
ATOM 567 O O . SER A 1 74 ? -42.371 5.583 28.739 1.00 68.12 74 SER A O 1
ATOM 569 N N . ILE A 1 75 ? -42.177 3.388 29.227 1.00 55.25 75 ILE A N 1
ATOM 570 C CA . ILE A 1 75 ? -43.571 3.187 29.629 1.00 55.25 75 ILE A CA 1
ATOM 571 C C . ILE A 1 75 ? -43.648 3.525 31.123 1.00 55.25 75 ILE A C 1
ATOM 573 O O . ILE A 1 75 ? -42.860 2.992 31.907 1.00 55.25 75 ILE A O 1
ATOM 577 N N . LEU A 1 76 ? -44.527 4.476 31.449 1.00 52.38 76 LEU A N 1
ATOM 578 C CA . LEU A 1 76 ? -44.953 4.870 32.797 1.00 52.38 76 LEU A CA 1
ATOM 579 C C . LEU A 1 76 ? -45.942 3.851 33.368 1.00 52.38 76 LEU A C 1
ATOM 581 O O . LEU A 1 76 ? -46.758 3.338 32.568 1.00 52.38 76 LEU A O 1
#

Solvent-accessible surface area (backbone atoms only — not comparable to full-atom values): 5112 Å² total; per-residue (Å²): 122,81,84,38,64,65,58,45,68,78,34,78,87,67,72,74,85,48,71,68,59,49,50,50,51,25,62,73,75,64,50,96,71,74,80,82,65,34,86,89,78,54,40,49,50,65,57,54,52,52,50,54,54,45,44,71,78,54,62,76,80,74,78,73,75,80,68,78,79,74,78,84,80,80,86,130

Nearest PDB structures (foldseek):
  2wbl-assembly1_C  TM=8.624E-01  e=1.237E-05  Arabidopsis thaliana
  7y4a-assembly4_G  TM=8.518E-01  e=9.438E-03  Homo sapiens
  6agp-assembly1_A  TM=8.416E-01  e=8.760E-03  Homo sapiens